Protein AF-A0A2D8M0F5-F1 (afdb_monomer)

pLDDT: mean 93.38, std 8.15, range [46.62, 98.62]

Structure (mmCIF, N/CA/C/O backbone):
data_AF-A0A2D8M0F5-F1
#
_entry.id   AF-A0A2D8M0F5-F1
#
loop_
_atom_site.group_PDB
_atom_site.id
_atom_site.type_symbol
_atom_site.label_atom_id
_atom_site.label_alt_id
_atom_site.label_comp_id
_atom_site.label_asym_id
_atom_site.label_entity_id
_atom_site.label_seq_id
_atom_site.pdbx_PDB_ins_code
_atom_site.Cartn_x
_atom_site.Cartn_y
_atom_site.Cartn_z
_atom_site.occupancy
_atom_site.B_iso_or_equiv
_atom_site.auth_seq_id
_atom_site.auth_comp_id
_atom_site.auth_asym_id
_atom_site.auth_atom_id
_atom_site.pdbx_PDB_model_num
ATOM 1 N N . MET A 1 1 ? 27.181 4.111 10.409 1.00 46.62 1 MET A N 1
ATOM 2 C CA . MET A 1 1 ? 26.563 3.149 9.470 1.00 46.62 1 MET A CA 1
ATOM 3 C C . MET A 1 1 ? 25.181 2.825 10.000 1.00 46.62 1 MET A C 1
ATOM 5 O O . MET A 1 1 ? 25.093 2.396 11.143 1.00 46.62 1 MET A O 1
ATOM 9 N N . SER A 1 2 ? 24.115 3.107 9.246 1.00 66.00 2 SER A N 1
ATOM 10 C CA . SER A 1 2 ? 22.789 2.617 9.645 1.00 66.00 2 SER A CA 1
ATOM 11 C C . SER A 1 2 ? 22.817 1.086 9.593 1.00 66.00 2 SER A C 1
ATOM 13 O O . SER A 1 2 ? 23.402 0.516 8.671 1.00 66.00 2 SER A O 1
ATOM 15 N N . GLN A 1 3 ? 22.287 0.418 10.619 1.00 74.94 3 GLN A N 1
ATOM 16 C CA . GLN A 1 3 ? 22.079 -1.025 10.545 1.00 74.94 3 GLN A CA 1
ATOM 17 C C . GLN A 1 3 ? 21.176 -1.316 9.344 1.00 74.94 3 GLN A C 1
ATOM 19 O O . GLN A 1 3 ? 20.186 -0.614 9.132 1.00 74.94 3 GLN A O 1
ATOM 24 N N . LEU A 1 4 ? 21.516 -2.341 8.561 1.00 78.56 4 LEU A N 1
ATOM 25 C CA . LEU A 1 4 ? 20.646 -2.808 7.487 1.00 78.56 4 LEU A CA 1
ATOM 26 C C . LEU A 1 4 ? 19.319 -3.256 8.106 1.00 78.56 4 LEU A C 1
ATOM 28 O O . LEU A 1 4 ? 19.276 -4.208 8.883 1.00 78.56 4 LEU A O 1
ATOM 32 N N . THR A 1 5 ? 18.241 -2.554 7.770 1.00 80.94 5 THR A N 1
ATOM 33 C CA . THR A 1 5 ? 16.877 -2.966 8.105 1.00 80.94 5 THR A CA 1
ATOM 34 C C . THR A 1 5 ? 16.257 -3.630 6.880 1.00 80.94 5 THR A C 1
ATOM 36 O O . THR A 1 5 ? 16.552 -3.259 5.744 1.00 80.94 5 THR A O 1
ATOM 39 N N . PHE A 1 6 ? 15.439 -4.657 7.093 1.00 87.25 6 PHE A N 1
ATOM 40 C CA . PHE A 1 6 ? 14.827 -5.439 6.019 1.00 87.25 6 PHE A CA 1
ATOM 41 C C . PHE A 1 6 ? 13.326 -5.162 5.923 1.00 87.25 6 PHE A C 1
ATOM 43 O O . PHE A 1 6 ? 12.675 -4.824 6.916 1.00 87.25 6 PHE A O 1
ATOM 50 N N . ALA A 1 7 ? 12.769 -5.336 4.725 1.00 86.31 7 ALA A N 1
ATOM 51 C CA . ALA A 1 7 ? 11.330 -5.309 4.491 1.00 86.31 7 ALA A CA 1
ATOM 52 C C . ALA A 1 7 ? 10.799 -6.749 4.407 1.00 86.31 7 ALA A C 1
ATOM 54 O O . ALA A 1 7 ? 11.159 -7.467 3.471 1.00 86.31 7 ALA A O 1
ATOM 55 N N . PRO A 1 8 ? 9.979 -7.207 5.370 1.00 88.69 8 PRO A N 1
ATOM 56 C CA . PRO A 1 8 ? 9.415 -8.545 5.312 1.00 88.69 8 PRO A CA 1
ATOM 57 C C . PRO A 1 8 ? 8.338 -8.616 4.224 1.00 88.69 8 PRO A C 1
ATOM 59 O O . PRO A 1 8 ? 7.359 -7.873 4.257 1.00 88.69 8 PRO A O 1
ATOM 62 N N . ILE A 1 9 ? 8.496 -9.549 3.284 1.00 94.00 9 ILE A N 1
ATOM 63 C CA . ILE A 1 9 ? 7.418 -9.979 2.388 1.00 94.00 9 ILE A CA 1
ATOM 64 C C . ILE A 1 9 ? 7.039 -11.403 2.798 1.00 94.00 9 ILE A C 1
ATOM 66 O O . ILE A 1 9 ? 7.874 -12.298 2.650 1.00 94.00 9 ILE A O 1
ATOM 70 N N . PRO A 1 10 ? 5.817 -11.646 3.311 1.00 91.19 10 PRO A N 1
ATOM 71 C CA . PRO A 1 10 ? 5.363 -12.996 3.614 1.00 91.19 10 PRO A CA 1
ATOM 72 C C . PRO A 1 10 ? 5.483 -13.896 2.384 1.00 91.19 10 PRO A C 1
ATOM 74 O O . PRO A 1 10 ? 5.127 -13.505 1.272 1.00 91.19 10 PRO A O 1
ATOM 77 N N . ASN A 1 11 ? 5.973 -15.119 2.575 1.00 94.62 11 ASN A N 1
ATOM 78 C CA . ASN A 1 11 ? 6.216 -16.047 1.471 1.00 94.62 11 ASN A CA 1
ATOM 79 C C . ASN A 1 11 ? 4.948 -16.365 0.661 1.00 94.62 11 ASN A C 1
ATOM 81 O O . ASN A 1 11 ? 5.027 -16.618 -0.540 1.00 94.62 11 ASN A O 1
ATOM 85 N N . GLU A 1 12 ? 3.782 -16.344 1.304 1.00 92.12 12 GLU A N 1
ATOM 86 C CA . GLU A 1 12 ? 2.492 -16.472 0.627 1.00 92.12 12 GLU A CA 1
ATOM 87 C C . GLU A 1 12 ? 2.243 -15.324 -0.359 1.00 92.12 12 GLU A C 1
ATOM 89 O O . GLU A 1 12 ? 1.883 -15.589 -1.497 1.00 92.12 12 GLU A O 1
ATOM 94 N N . ILE A 1 13 ? 2.550 -14.077 0.011 1.00 95.12 13 ILE A N 1
ATOM 95 C CA . ILE A 1 13 ? 2.446 -12.898 -0.859 1.00 95.12 13 ILE A CA 1
ATOM 96 C C . ILE A 1 13 ? 3.516 -12.946 -1.951 1.00 95.12 13 ILE A C 1
ATOM 98 O O . ILE A 1 13 ? 3.238 -12.675 -3.120 1.00 95.12 13 ILE A O 1
ATOM 102 N N . LEU A 1 14 ? 4.747 -13.324 -1.593 1.00 96.06 14 LEU A N 1
ATOM 103 C CA . LEU A 1 14 ? 5.870 -13.362 -2.527 1.00 96.06 14 LEU A CA 1
ATOM 104 C C . LEU A 1 14 ? 5.607 -14.327 -3.692 1.00 96.06 14 LEU A C 1
ATOM 106 O O . LEU A 1 14 ? 5.876 -13.983 -4.847 1.00 96.06 14 LEU A O 1
ATOM 110 N N . ARG A 1 15 ? 5.039 -15.504 -3.403 1.00 96.62 15 ARG A N 1
ATOM 111 C CA . ARG A 1 15 ? 4.784 -16.564 -4.392 1.00 96.62 15 ARG A CA 1
ATOM 112 C C . ARG A 1 15 ? 3.520 -16.372 -5.233 1.00 96.62 15 ARG A C 1
ATOM 114 O O . ARG A 1 15 ? 3.372 -17.069 -6.230 1.00 96.62 15 ARG A O 1
ATOM 121 N N . ARG A 1 16 ? 2.620 -15.454 -4.871 1.00 96.94 16 ARG A N 1
ATOM 122 C CA . ARG A 1 16 ? 1.387 -15.183 -5.634 1.00 96.94 16 ARG A CA 1
ATOM 123 C C . ARG A 1 16 ? 1.721 -14.635 -7.022 1.00 96.94 16 ARG A C 1
ATOM 125 O O . ARG A 1 16 ? 2.342 -13.580 -7.138 1.00 96.94 16 ARG A O 1
ATOM 132 N N . THR A 1 17 ? 1.370 -15.367 -8.073 1.00 97.62 17 THR A N 1
ATOM 133 C CA . THR A 1 17 ? 1.625 -14.987 -9.478 1.00 97.62 17 THR A CA 1
ATOM 134 C C . THR A 1 17 ? 0.539 -14.083 -10.057 1.00 97.62 17 THR A C 1
ATOM 136 O O . THR A 1 17 ? 0.752 -13.445 -11.081 1.00 97.62 17 THR A O 1
ATOM 139 N N . ASP A 1 18 ? -0.598 -14.005 -9.378 1.00 97.62 18 ASP A N 1
ATOM 140 C CA . ASP A 1 18 ? -1.737 -13.129 -9.644 1.00 97.62 18 ASP A CA 1
ATOM 141 C C . ASP A 1 18 ? -1.594 -11.736 -9.007 1.00 97.62 18 ASP A C 1
ATOM 143 O O . ASP A 1 18 ? -2.431 -10.879 -9.257 1.00 97.62 18 ASP A O 1
ATOM 147 N N . LEU A 1 19 ? -0.537 -11.497 -8.218 1.00 98.12 19 LEU A N 1
ATOM 148 C CA . LEU A 1 19 ? -0.204 -10.181 -7.670 1.00 98.12 19 LEU A CA 1
ATOM 149 C C . LEU A 1 19 ? 0.928 -9.511 -8.446 1.00 98.12 19 LEU A C 1
ATOM 151 O O . LEU A 1 19 ? 1.993 -10.097 -8.682 1.00 98.12 19 LEU A O 1
ATOM 155 N N . SER A 1 20 ? 0.750 -8.226 -8.721 1.00 98.12 20 SER A N 1
ATOM 156 C CA . SER A 1 20 ? 1.774 -7.352 -9.263 1.00 98.12 20 SER A CA 1
ATOM 157 C C . SER A 1 20 ? 2.950 -7.205 -8.296 1.00 98.12 20 SER A C 1
ATOM 159 O O . SER A 1 20 ? 2.808 -7.210 -7.070 1.00 98.12 20 SER A O 1
ATOM 161 N N . HIS A 1 21 ? 4.153 -7.017 -8.843 1.00 97.25 21 HIS A N 1
ATOM 162 C CA . HIS A 1 21 ? 5.340 -6.749 -8.025 1.00 97.25 21 HIS A CA 1
ATOM 163 C C . HIS A 1 21 ? 5.163 -5.489 -7.154 1.00 97.25 21 HIS A C 1
ATOM 165 O O . HIS A 1 21 ? 5.649 -5.444 -6.026 1.00 97.25 21 HIS A O 1
ATOM 171 N N . GLY A 1 22 ? 4.425 -4.485 -7.643 1.00 97.88 22 GLY A N 1
ATOM 172 C CA . GLY A 1 22 ? 4.128 -3.258 -6.906 1.00 97.88 22 GLY A CA 1
ATOM 173 C C . GLY A 1 22 ? 3.233 -3.494 -5.689 1.00 97.88 22 GLY A C 1
ATOM 174 O O . GLY A 1 22 ? 3.526 -2.966 -4.618 1.00 97.88 22 GLY A O 1
ATOM 175 N N . ALA A 1 23 ? 2.210 -4.346 -5.810 1.00 98.06 23 ALA A N 1
ATOM 176 C CA . ALA A 1 23 ? 1.378 -4.762 -4.681 1.00 98.06 23 ALA A CA 1
ATOM 177 C C . ALA A 1 23 ? 2.192 -5.481 -3.600 1.00 98.06 23 ALA A C 1
ATOM 179 O O . ALA A 1 23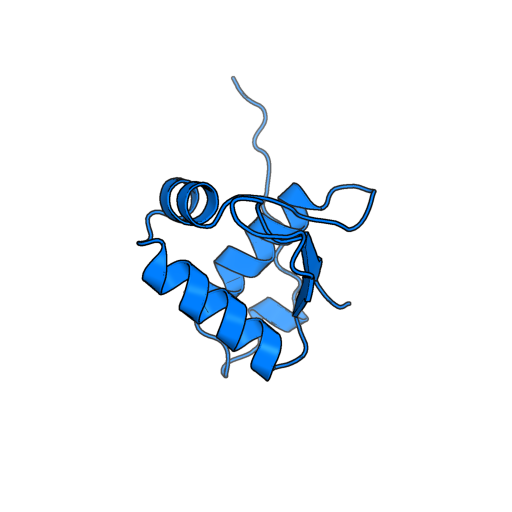 ? 2.047 -5.181 -2.414 1.00 98.06 23 ALA A O 1
ATOM 180 N N . LYS A 1 24 ? 3.124 -6.355 -3.994 1.00 97.88 24 LYS A N 1
ATOM 181 C CA . LYS A 1 24 ? 4.014 -7.055 -3.050 1.00 97.88 24 LYS A CA 1
ATOM 182 C C . LYS A 1 24 ? 4.918 -6.089 -2.280 1.00 97.88 24 LYS A C 1
ATOM 184 O O . LYS A 1 24 ? 5.020 -6.194 -1.060 1.00 97.88 24 LYS A O 1
ATOM 189 N N . LEU A 1 25 ? 5.533 -5.126 -2.972 1.00 97.31 25 LEU A N 1
ATOM 190 C CA . LEU A 1 25 ? 6.367 -4.095 -2.340 1.00 97.31 25 LEU A CA 1
ATOM 191 C C . LEU A 1 25 ? 5.550 -3.181 -1.419 1.00 97.31 25 LEU A C 1
ATOM 193 O O . LEU A 1 25 ? 5.986 -2.867 -0.312 1.00 97.31 25 LEU A O 1
ATOM 197 N N . CYS A 1 26 ? 4.346 -2.794 -1.847 1.00 97.44 26 CYS A N 1
ATOM 198 C CA . CYS A 1 26 ? 3.438 -1.991 -1.036 1.00 97.44 26 CYS A CA 1
ATOM 199 C C . CYS A 1 26 ? 3.039 -2.731 0.249 1.00 97.44 26 CYS A C 1
ATOM 201 O O . CYS A 1 26 ? 3.142 -2.164 1.334 1.00 97.44 26 CYS A O 1
ATOM 203 N N . CYS A 1 27 ? 2.699 -4.020 0.145 1.00 96.62 27 CYS A N 1
ATOM 204 C CA . CYS A 1 27 ? 2.430 -4.885 1.293 1.00 96.62 27 CYS A CA 1
ATOM 205 C C . CYS A 1 27 ? 3.619 -4.927 2.268 1.00 96.62 27 CYS A C 1
ATOM 207 O O . CYS A 1 27 ? 3.441 -4.663 3.457 1.00 96.62 27 CYS A O 1
ATOM 209 N N . ALA A 1 28 ? 4.841 -5.146 1.766 1.00 95.81 28 ALA A N 1
ATOM 210 C CA . ALA A 1 28 ? 6.060 -5.140 2.580 1.00 95.81 28 ALA A CA 1
ATOM 211 C C . ALA A 1 28 ? 6.194 -3.853 3.402 1.00 95.81 28 ALA A C 1
ATOM 213 O O . ALA A 1 28 ? 6.473 -3.877 4.604 1.00 95.81 28 ALA A O 1
ATOM 214 N N . ARG A 1 29 ? 5.959 -2.712 2.746 1.00 96.50 29 ARG A N 1
ATOM 215 C CA . ARG A 1 29 ? 6.099 -1.406 3.378 1.00 96.50 29 ARG A CA 1
ATOM 216 C C . ARG A 1 29 ? 5.011 -1.155 4.417 1.00 96.50 29 ARG A C 1
ATOM 218 O O . ARG A 1 29 ? 5.314 -0.649 5.494 1.00 96.50 29 ARG A O 1
ATOM 225 N N . LEU A 1 30 ? 3.775 -1.567 4.145 1.00 96.38 30 LEU A N 1
ATOM 226 C CA . LEU A 1 30 ? 2.690 -1.509 5.126 1.00 96.38 30 LEU A CA 1
ATOM 227 C C . LEU A 1 30 ? 2.992 -2.364 6.360 1.00 96.38 30 LEU A C 1
ATOM 229 O O . LEU A 1 30 ? 2.780 -1.890 7.471 1.00 96.38 30 LEU A O 1
ATOM 233 N N . ILE A 1 31 ? 3.556 -3.566 6.200 1.00 94.62 31 ILE A N 1
ATOM 234 C CA . ILE A 1 31 ? 3.962 -4.409 7.338 1.00 94.62 31 ILE A CA 1
ATOM 235 C C . ILE A 1 31 ? 5.007 -3.693 8.206 1.00 94.62 31 ILE A C 1
ATOM 237 O O . ILE A 1 31 ? 4.914 -3.721 9.432 1.00 94.62 31 ILE A O 1
ATOM 241 N N . GLN A 1 32 ? 5.972 -3.002 7.593 1.00 93.94 32 GLN A N 1
ATOM 242 C CA . GLN A 1 32 ? 6.961 -2.219 8.342 1.00 93.94 32 GLN A CA 1
ATOM 243 C C . GLN A 1 32 ? 6.332 -1.035 9.091 1.00 93.94 32 GLN A C 1
ATOM 245 O O . GLN A 1 32 ? 6.718 -0.774 10.228 1.00 93.94 32 GLN A O 1
ATOM 250 N N . TYR A 1 33 ? 5.361 -0.340 8.486 1.00 95.12 33 TYR A N 1
ATOM 251 C CA . TYR A 1 33 ? 4.617 0.738 9.149 1.00 95.12 33 TYR A CA 1
ATOM 252 C C . TYR A 1 33 ? 3.738 0.237 10.298 1.00 95.12 33 TYR A C 1
ATOM 254 O O . TYR A 1 33 ? 3.608 0.929 11.302 1.00 95.12 33 TYR A O 1
ATOM 262 N N . ALA A 1 34 ? 3.133 -0.942 10.147 1.00 93.56 34 ALA A N 1
ATOM 263 C CA . ALA A 1 34 ? 2.205 -1.503 11.121 1.00 93.56 34 ALA A CA 1
ATOM 264 C C . ALA A 1 34 ? 2.871 -1.862 12.456 1.00 93.56 34 ALA A C 1
ATOM 266 O O . ALA A 1 34 ? 2.220 -1.820 13.502 1.00 93.56 34 ALA A O 1
ATOM 267 N N . GLY A 1 35 ? 4.161 -2.215 12.429 1.00 86.19 35 GLY A N 1
ATOM 268 C CA . GLY A 1 35 ? 4.933 -2.524 13.628 1.00 86.19 35 GLY A CA 1
ATOM 269 C C . GLY A 1 35 ? 4.259 -3.582 14.509 1.00 86.19 35 GLY A C 1
ATOM 270 O O . GLY A 1 35 ? 3.769 -4.600 14.021 1.00 86.19 35 GLY A O 1
ATOM 271 N N . LYS A 1 36 ? 4.245 -3.346 15.826 1.00 83.38 36 LYS A N 1
ATOM 272 C CA . LYS A 1 36 ? 3.640 -4.263 16.809 1.00 83.38 36 LYS A CA 1
ATOM 273 C C . LYS A 1 36 ? 2.117 -4.141 16.898 1.00 83.38 36 LYS A C 1
ATOM 275 O O . LYS A 1 36 ? 1.465 -5.110 17.275 1.00 83.38 36 LYS A O 1
ATOM 280 N N . ASP A 1 37 ? 1.569 -2.989 16.523 1.00 84.81 37 ASP A N 1
ATOM 281 C CA . ASP A 1 37 ? 0.152 -2.664 16.714 1.00 84.81 37 ASP A CA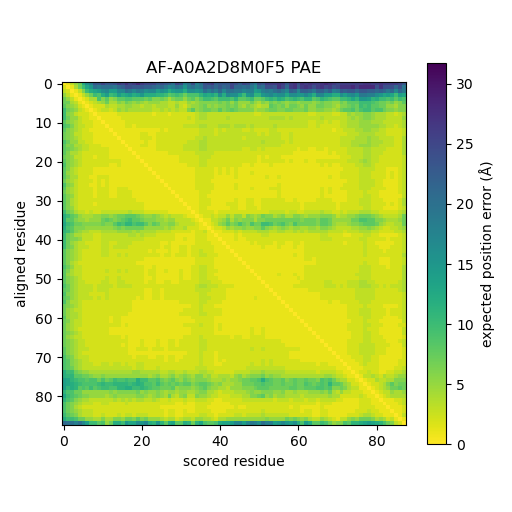 1
ATOM 282 C C . ASP A 1 37 ? -0.724 -3.140 15.545 1.00 84.81 37 ASP A C 1
ATOM 284 O O . ASP A 1 37 ? -1.951 -3.126 15.629 1.00 84.81 37 ASP A O 1
ATOM 288 N N . GLY A 1 38 ? -0.107 -3.586 14.444 1.00 88.00 38 GLY A N 1
ATOM 289 C CA . GLY A 1 38 ? -0.817 -4.160 13.300 1.00 88.00 38 GLY A CA 1
ATOM 290 C C . GLY A 1 38 ? -1.593 -3.135 12.467 1.00 88.00 38 GLY A C 1
ATOM 291 O O . GLY A 1 38 ? -2.425 -3.525 11.649 1.00 88.00 38 GLY A O 1
ATOM 292 N N . GLN A 1 39 ? -1.333 -1.838 12.663 1.00 93.81 39 GLN A N 1
ATOM 293 C CA . GLN A 1 39 ? -2.017 -0.741 11.977 1.00 93.81 39 GLN A CA 1
ATOM 294 C C . GLN A 1 39 ? -1.017 0.156 11.257 1.00 93.81 39 GLN A C 1
ATOM 296 O O . GLN A 1 39 ? -0.212 0.834 11.892 1.00 93.81 39 GLN A O 1
ATOM 301 N N . ALA A 1 40 ? -1.086 0.209 9.930 1.00 96.19 40 ALA A N 1
ATOM 302 C CA . ALA A 1 40 ? -0.286 1.133 9.137 1.00 96.19 40 ALA A CA 1
ATOM 303 C C . ALA A 1 40 ? -1.131 2.342 8.731 1.00 96.19 40 ALA A C 1
ATOM 305 O O . ALA A 1 40 ? -2.241 2.183 8.245 1.00 96.19 40 ALA A O 1
ATOM 306 N N . PHE A 1 41 ? -0.613 3.559 8.873 1.00 96.75 41 PHE A N 1
ATOM 307 C CA . PHE A 1 41 ? -1.331 4.780 8.473 1.00 96.75 41 PHE A CA 1
ATOM 308 C C . PHE A 1 41 ? -0.505 5.775 7.627 1.00 96.75 41 PHE A C 1
ATOM 310 O O . PHE A 1 41 ? -0.698 6.993 7.767 1.00 96.75 41 PHE A O 1
ATOM 317 N N . PRO A 1 42 ? 0.408 5.322 6.735 1.00 96.94 42 PRO A N 1
ATOM 318 C CA . PRO A 1 42 ? 1.130 6.235 5.857 1.00 96.94 42 PRO A CA 1
ATOM 319 C C . PRO A 1 42 ? 0.185 6.938 4.872 1.00 96.94 42 PRO A C 1
ATOM 321 O O . PRO A 1 42 ? -0.852 6.413 4.462 1.00 96.94 42 PRO A O 1
ATOM 324 N N . LYS A 1 43 ? 0.559 8.145 4.437 1.00 96.88 43 LYS A N 1
ATOM 325 C CA . LYS A 1 43 ? -0.124 8.814 3.320 1.00 96.88 43 LYS A CA 1
ATOM 326 C C . LYS A 1 43 ? 0.237 8.115 2.004 1.00 96.88 43 LYS A C 1
ATOM 328 O O . LYS A 1 43 ? 1.345 7.606 1.856 1.00 96.88 43 LYS A O 1
ATOM 333 N N . LEU A 1 44 ? -0.651 8.187 1.007 1.00 96.56 44 LEU A N 1
ATOM 334 C CA . LEU A 1 44 ? -0.359 7.687 -0.348 1.00 96.56 44 LEU A CA 1
ATOM 335 C C . LEU A 1 44 ? 0.895 8.334 -0.949 1.00 96.56 44 LEU A C 1
ATOM 337 O O . LEU A 1 44 ? 1.669 7.663 -1.619 1.00 96.56 44 LEU A O 1
ATOM 341 N N . ALA A 1 45 ? 1.100 9.630 -0.689 1.00 96.94 45 ALA A N 1
ATOM 342 C CA . ALA A 1 45 ? 2.291 10.350 -1.130 1.00 96.94 45 ALA A CA 1
ATOM 343 C C . ALA A 1 45 ? 3.572 9.779 -0.503 1.00 96.94 45 ALA A C 1
ATOM 345 O O . ALA A 1 45 ? 4.534 9.558 -1.223 1.00 96.94 45 ALA A O 1
ATOM 346 N N . THR A 1 46 ? 3.548 9.459 0.796 1.00 97.81 46 THR A N 1
ATOM 347 C CA . THR A 1 46 ? 4.683 8.853 1.509 1.00 97.81 46 THR A CA 1
ATOM 348 C C . THR A 1 46 ? 5.032 7.480 0.941 1.00 97.81 46 THR A C 1
ATOM 350 O O . THR A 1 46 ? 6.188 7.217 0.638 1.00 97.81 46 THR A O 1
ATOM 353 N N . LEU A 1 47 ? 4.032 6.619 0.724 1.00 97.81 47 LEU A N 1
ATOM 354 C CA . LEU A 1 47 ? 4.251 5.327 0.067 1.00 97.81 47 LEU A CA 1
ATOM 355 C C . LEU A 1 47 ? 4.786 5.497 -1.360 1.00 97.81 47 LEU A C 1
ATOM 357 O O . LEU A 1 47 ? 5.621 4.714 -1.796 1.00 97.81 47 LEU A O 1
ATOM 361 N N . GLY A 1 48 ? 4.301 6.499 -2.093 1.00 98.19 48 GLY A N 1
ATOM 362 C CA . GLY A 1 48 ? 4.765 6.782 -3.447 1.00 98.19 48 GLY A CA 1
ATOM 363 C C . GLY A 1 48 ? 6.234 7.188 -3.472 1.00 98.19 48 GLY 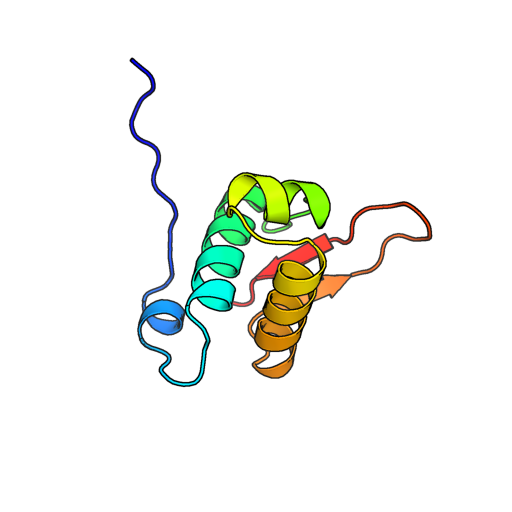A C 1
ATOM 364 O O . GLY A 1 48 ? 7.016 6.616 -4.223 1.00 98.19 48 GLY A O 1
ATOM 365 N N . GLU A 1 49 ? 6.616 8.118 -2.604 1.00 98.31 49 GLU A N 1
ATOM 366 C CA . GLU A 1 49 ? 7.996 8.575 -2.448 1.00 98.31 49 GLU A CA 1
ATOM 367 C C . GLU A 1 49 ? 8.940 7.424 -2.076 1.00 98.31 49 GLU A C 1
ATOM 369 O O . GLU A 1 49 ? 9.912 7.176 -2.786 1.00 98.31 49 GLU A O 1
ATOM 374 N N . GLU A 1 50 ? 8.617 6.662 -1.027 1.00 97.25 50 GLU A N 1
ATOM 375 C CA . GLU A 1 50 ? 9.476 5.574 -0.538 1.00 97.25 50 GLU A CA 1
ATOM 376 C C . GLU A 1 50 ? 9.600 4.405 -1.526 1.00 97.25 50 GLU A C 1
ATOM 378 O O . GLU A 1 50 ? 10.634 3.740 -1.568 1.00 97.25 50 GLU A O 1
ATOM 383 N N . LEU A 1 51 ? 8.557 4.133 -2.317 1.00 96.81 51 LEU A N 1
ATOM 384 C CA . LEU A 1 51 ? 8.553 3.044 -3.300 1.00 96.81 51 LEU A CA 1
ATOM 385 C C . LEU A 1 51 ? 9.008 3.491 -4.698 1.00 96.81 51 LEU A C 1
ATOM 387 O O . LEU A 1 51 ? 9.091 2.651 -5.595 1.00 96.81 51 LEU A O 1
ATOM 391 N N . GLY A 1 52 ? 9.265 4.786 -4.913 1.00 98.00 52 GLY A N 1
ATOM 392 C CA . GLY A 1 52 ? 9.583 5.339 -6.235 1.00 98.00 52 GLY A CA 1
ATOM 393 C C . GLY A 1 52 ? 8.417 5.251 -7.229 1.00 98.00 52 GLY A C 1
ATOM 394 O O . GLY A 1 52 ? 8.622 5.019 -8.419 1.00 98.00 52 GLY A O 1
ATOM 395 N N . MET A 1 53 ? 7.181 5.396 -6.746 1.00 97.75 53 MET A N 1
ATOM 396 C CA . MET A 1 53 ? 5.939 5.219 -7.502 1.00 97.75 53 MET A CA 1
ATOM 397 C C . MET A 1 53 ? 5.042 6.455 -7.396 1.00 97.75 53 MET A C 1
ATOM 399 O O . MET A 1 53 ? 5.030 7.167 -6.397 1.00 97.75 53 MET A O 1
ATOM 403 N N . SER A 1 54 ? 4.200 6.700 -8.403 1.00 98.19 54 SER A N 1
ATOM 404 C CA . SER A 1 54 ? 3.184 7.754 -8.272 1.00 98.19 54 SER A CA 1
ATOM 405 C C . SER A 1 54 ? 2.130 7.387 -7.209 1.00 98.19 54 SER A C 1
ATOM 407 O O . SER A 1 54 ? 1.787 6.207 -7.0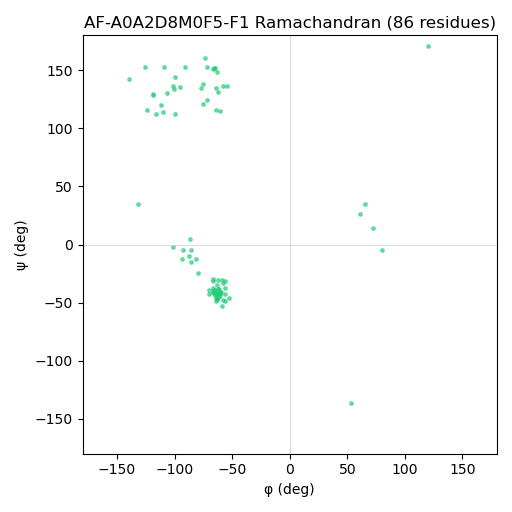77 1.00 98.19 54 SER A O 1
ATOM 409 N N . PRO A 1 55 ? 1.506 8.365 -6.522 1.00 97.50 55 PRO A N 1
ATOM 410 C CA . PRO A 1 55 ? 0.409 8.090 -5.587 1.00 97.50 55 PRO A CA 1
ATOM 411 C C . PRO A 1 55 ? -0.756 7.321 -6.229 1.00 97.50 55 PRO A C 1
ATOM 413 O O . PRO A 1 55 ? -1.404 6.506 -5.579 1.00 97.50 55 PRO A O 1
ATOM 416 N N . ARG A 1 56 ? -0.995 7.533 -7.533 1.00 98.12 56 ARG A N 1
ATOM 417 C CA . ARG A 1 56 ? -1.995 6.784 -8.310 1.00 98.12 56 ARG A CA 1
ATOM 418 C C . ARG A 1 56 ? -1.624 5.308 -8.461 1.00 98.12 56 ARG A C 1
ATOM 420 O O . ARG A 1 56 ? -2.497 4.453 -8.352 1.00 98.12 56 ARG A O 1
ATOM 427 N N . ALA A 1 57 ? -0.347 5.000 -8.696 1.00 98.38 57 ALA A N 1
ATOM 428 C CA . ALA A 1 57 ? 0.126 3.620 -8.759 1.00 98.38 57 ALA A CA 1
ATOM 429 C C . ALA A 1 57 ? -0.004 2.930 -7.394 1.00 98.38 57 ALA A C 1
ATOM 431 O O . ALA A 1 57 ? -0.511 1.814 -7.337 1.00 98.38 57 ALA A O 1
ATOM 432 N N . VAL A 1 58 ? 0.355 3.619 -6.306 1.00 98.50 58 VAL A N 1
ATOM 433 C CA . VAL A 1 58 ? 0.150 3.116 -4.937 1.00 98.50 58 VAL A CA 1
ATOM 434 C C . VAL A 1 58 ? -1.323 2.827 -4.670 1.00 98.50 58 VAL A C 1
ATOM 436 O O . VAL A 1 58 ? -1.647 1.738 -4.213 1.00 98.50 58 VAL A O 1
ATOM 439 N N . GLN A 1 59 ? -2.226 3.753 -5.005 1.00 98.12 59 GLN A N 1
ATOM 440 C CA . GLN A 1 59 ? -3.664 3.535 -4.838 1.00 98.12 59 GLN A CA 1
ATOM 441 C C . GLN A 1 59 ? -4.142 2.277 -5.577 1.00 98.12 59 GLN A C 1
ATOM 443 O O . GLN A 1 59 ? -4.895 1.491 -5.011 1.00 98.12 59 GLN A O 1
ATOM 448 N N . ARG A 1 60 ? -3.670 2.052 -6.810 1.00 98.62 60 ARG A N 1
ATOM 449 C CA . ARG A 1 60 ? -3.976 0.830 -7.569 1.00 98.62 60 ARG A CA 1
ATOM 450 C C . ARG A 1 60 ? -3.475 -0.426 -6.853 1.00 98.62 60 ARG A C 1
ATOM 452 O O . ARG A 1 60 ? -4.213 -1.399 -6.788 1.00 98.62 60 ARG A O 1
ATOM 459 N N . PHE A 1 61 ? -2.257 -0.404 -6.313 1.00 98.50 61 PHE A N 1
ATOM 460 C CA . PHE A 1 61 ? -1.691 -1.535 -5.572 1.00 98.50 61 PHE A CA 1
ATOM 461 C C . PHE A 1 61 ? -2.465 -1.838 -4.283 1.00 98.50 61 PHE A C 1
ATOM 463 O O . PHE A 1 61 ? -2.685 -3.001 -3.968 1.00 98.50 61 PHE A O 1
ATOM 470 N N . LEU A 1 62 ? -2.921 -0.811 -3.561 1.00 98.19 62 LEU A N 1
ATOM 471 C CA . LEU A 1 62 ? -3.777 -0.986 -2.383 1.00 98.19 62 LEU A CA 1
ATOM 472 C C . LEU A 1 62 ? -5.113 -1.632 -2.768 1.00 98.19 62 LEU A C 1
ATOM 474 O O . LEU A 1 62 ? -5.505 -2.621 -2.160 1.00 98.19 62 LEU A O 1
ATOM 478 N N . THR A 1 63 ? -5.761 -1.135 -3.825 1.00 98.44 63 THR A N 1
ATOM 479 C CA . THR A 1 63 ? -7.017 -1.704 -4.338 1.00 98.44 63 THR A CA 1
ATOM 480 C C . THR A 1 63 ? -6.850 -3.141 -4.845 1.00 98.44 63 THR A C 1
ATOM 482 O O . THR A 1 63 ? -7.745 -3.962 -4.675 1.00 98.44 63 THR A O 1
ATOM 485 N N . GLU A 1 64 ? -5.703 -3.475 -5.438 1.00 98.50 64 GLU A N 1
ATOM 486 C CA . GLU A 1 64 ? -5.358 -4.848 -5.820 1.00 98.50 64 GLU A CA 1
ATOM 487 C C . GLU A 1 64 ? -5.226 -5.762 -4.590 1.00 98.50 64 GLU A C 1
ATOM 489 O O . GLU A 1 64 ? -5.796 -6.848 -4.549 1.00 98.50 64 GLU A O 1
ATOM 494 N N . LEU A 1 65 ? -4.531 -5.320 -3.539 1.00 97.81 65 LEU A N 1
ATOM 495 C CA . LEU A 1 65 ? -4.439 -6.096 -2.299 1.00 97.81 65 LEU A CA 1
ATOM 496 C C . LEU A 1 65 ? -5.817 -6.287 -1.638 1.00 97.81 65 LEU A C 1
ATOM 498 O O . LEU A 1 65 ? -6.107 -7.373 -1.132 1.00 97.81 65 LEU A O 1
ATOM 502 N N . GLU A 1 66 ? -6.678 -5.268 -1.668 1.00 98.00 66 GLU A N 1
ATOM 503 C CA . GLU A 1 66 ? -8.061 -5.345 -1.175 1.00 98.00 66 GLU A CA 1
ATOM 504 C C . GLU A 1 66 ? -8.911 -6.336 -1.976 1.00 98.00 66 GLU A C 1
ATOM 506 O O . GLU A 1 66 ? -9.624 -7.148 -1.383 1.00 98.00 66 GLU A O 1
ATOM 511 N N . SER A 1 67 ? -8.819 -6.326 -3.311 1.00 97.94 67 SER A N 1
ATOM 51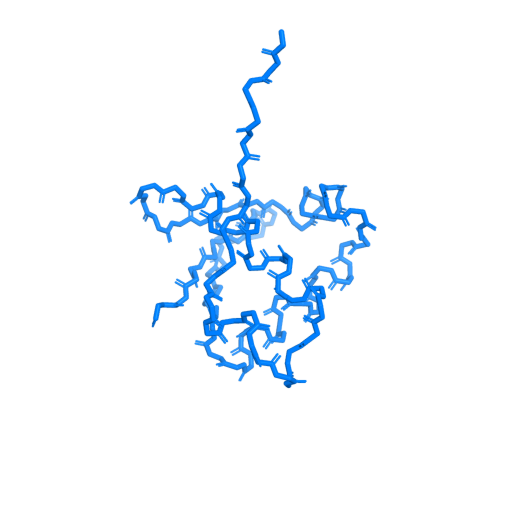2 C CA . SER A 1 67 ? -9.593 -7.241 -4.163 1.00 97.94 67 SER A CA 1
ATOM 513 C C . SER A 1 67 ? -9.231 -8.708 -3.909 1.00 97.94 67 SER A C 1
ATOM 515 O O . SER A 1 67 ? -10.092 -9.587 -3.972 1.00 97.94 67 SER A O 1
ATOM 517 N N . HIS A 1 68 ? -7.978 -8.964 -3.528 1.00 97.25 68 HIS A N 1
ATOM 518 C CA . HIS A 1 68 ? -7.497 -10.275 -3.105 1.00 97.25 68 HIS A CA 1
ATOM 519 C C . HIS A 1 68 ? -7.705 -10.578 -1.612 1.00 97.25 68 HIS A C 1
ATOM 521 O O . HIS A 1 68 ? -7.289 -11.646 -1.160 1.00 97.25 68 HIS A O 1
ATOM 527 N N . LYS A 1 69 ? -8.371 -9.692 -0.857 1.00 96.81 69 LYS A N 1
ATOM 528 C CA . LYS A 1 69 ? -8.637 -9.812 0.592 1.00 96.81 69 LYS A CA 1
ATOM 529 C C . LYS A 1 69 ? -7.371 -9.882 1.453 1.00 96.81 69 LYS A C 1
ATOM 531 O O . LYS A 1 69 ? -7.402 -10.420 2.557 1.00 96.81 69 LYS A O 1
ATOM 536 N N . LEU A 1 70 ? -6.267 -9.321 0.971 1.00 96.25 70 LEU A N 1
ATOM 537 C CA . LEU A 1 70 ? -4.978 -9.273 1.670 1.00 96.25 70 LEU A CA 1
ATOM 538 C C . LEU A 1 70 ? -4.800 -7.977 2.468 1.00 96.25 70 LEU A C 1
ATOM 540 O O . LEU A 1 70 ? -3.886 -7.860 3.282 1.00 96.25 70 LEU A O 1
ATOM 544 N N . LEU A 1 71 ? -5.671 -6.998 2.234 1.00 96.94 71 LEU A N 1
ATOM 545 C CA . LEU A 1 71 ? -5.646 -5.698 2.880 1.00 96.94 71 LEU A CA 1
ATOM 546 C C . LEU A 1 71 ? -7.066 -5.251 3.217 1.00 96.94 71 LEU A C 1
ATOM 548 O O . LEU A 1 71 ? -7.984 -5.444 2.421 1.00 96.94 71 LEU A O 1
ATOM 552 N N . THR A 1 72 ? -7.218 -4.607 4.369 1.00 97.31 72 THR A N 1
ATOM 553 C CA . THR A 1 72 ? -8.425 -3.865 4.738 1.00 97.31 72 THR A CA 1
ATOM 554 C C . THR A 1 72 ? -8.065 -2.400 4.957 1.00 97.31 72 THR A C 1
ATOM 556 O O . THR A 1 72 ? -7.151 -2.101 5.730 1.00 97.31 72 THR A O 1
ATOM 559 N N . THR A 1 73 ? -8.792 -1.484 4.314 1.00 96.88 73 THR A N 1
ATOM 560 C CA . THR A 1 73 ? -8.620 -0.036 4.501 1.00 96.88 73 THR A CA 1
ATOM 561 C C . THR A 1 73 ? -9.772 0.555 5.303 1.00 96.88 73 THR A C 1
ATOM 563 O O . THR A 1 73 ? -10.942 0.377 4.968 1.00 96.88 73 THR A O 1
ATOM 566 N N . GLN A 1 74 ? -9.442 1.333 6.331 1.00 96.12 74 GLN A N 1
ATOM 567 C CA . GLN A 1 74 ? -10.385 2.123 7.112 1.00 96.12 74 GLN A CA 1
ATOM 568 C C . GLN A 1 74 ? -10.151 3.618 6.860 1.00 96.12 74 GLN A C 1
ATOM 570 O O . GLN A 1 74 ? -9.077 4.159 7.138 1.00 96.12 74 GLN A O 1
ATOM 575 N N . GLN A 1 75 ? -11.174 4.309 6.355 1.00 94.12 75 GLN A N 1
ATOM 576 C CA . GLN A 1 75 ? -11.143 5.764 6.197 1.00 94.12 75 GLN A CA 1
ATOM 577 C C . GLN A 1 75 ? -11.357 6.455 7.547 1.00 94.12 75 GLN A C 1
ATOM 579 O O . GLN A 1 75 ? -12.272 6.110 8.292 1.00 94.12 75 GLN A O 1
ATOM 584 N N . ARG A 1 76 ? -10.537 7.469 7.847 1.00 91.12 76 ARG A N 1
ATOM 585 C CA . ARG A 1 76 ? -10.604 8.231 9.111 1.00 91.12 76 ARG A CA 1
ATOM 586 C C . ARG A 1 76 ? -11.301 9.591 8.996 1.00 91.12 76 ARG A C 1
ATOM 588 O O . ARG A 1 76 ? -11.440 10.300 9.986 1.00 91.12 76 ARG A O 1
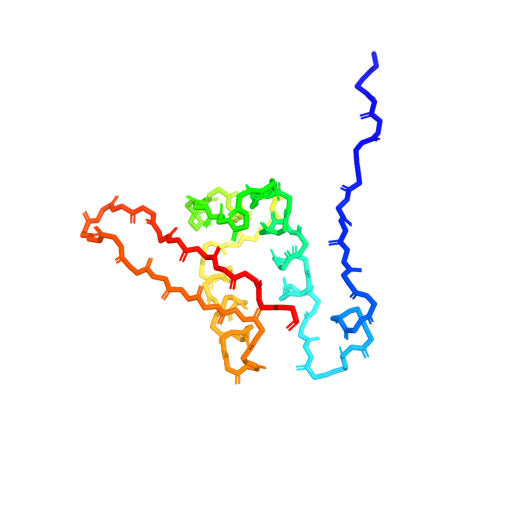ATOM 595 N N . GLY A 1 77 ? -11.729 9.964 7.791 1.00 88.19 77 GLY A N 1
ATOM 596 C CA . GLY A 1 77 ? -12.343 11.259 7.494 1.00 88.19 77 GLY A CA 1
ATOM 597 C C . GLY A 1 77 ? -11.569 12.061 6.448 1.00 88.19 77 GLY A C 1
ATOM 598 O O . GLY A 1 77 ? -10.471 11.695 6.026 1.00 88.19 77 GLY A O 1
ATOM 599 N N . ARG A 1 78 ? -12.165 13.169 5.994 1.00 85.94 78 ARG A N 1
ATOM 600 C CA . ARG A 1 78 ? -11.593 14.004 4.927 1.00 85.94 78 ARG A CA 1
ATOM 601 C C . ARG A 1 78 ? -10.245 14.591 5.357 1.00 85.94 78 ARG A C 1
ATOM 603 O O . ARG A 1 78 ? -10.128 15.160 6.436 1.00 85.94 78 ARG A O 1
ATOM 610 N N . GLY A 1 79 ? -9.239 14.465 4.493 1.00 84.81 79 GLY A N 1
ATOM 611 C CA . GLY A 1 79 ? -7.893 15.010 4.712 1.00 84.81 79 GLY A CA 1
ATOM 612 C C . GLY A 1 79 ? -6.987 14.182 5.632 1.00 84.81 79 GLY A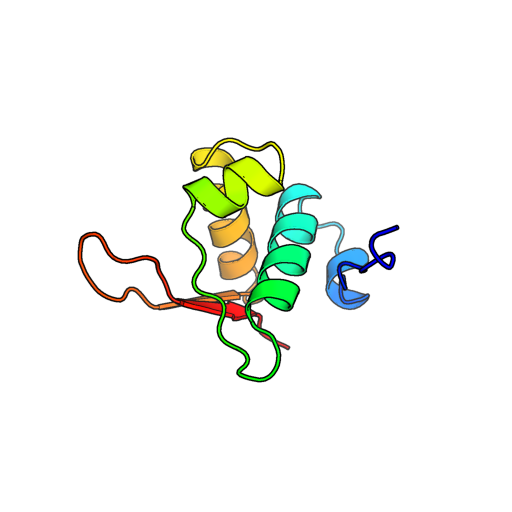 C 1
ATOM 613 O O . GLY A 1 79 ? -5.808 14.511 5.758 1.00 84.81 79 GLY A O 1
ATOM 614 N N . GLN A 1 80 ? -7.490 13.104 6.244 1.00 89.69 80 GLN A N 1
ATOM 615 C CA . GLN A 1 80 ? -6.674 12.187 7.044 1.00 89.69 80 GLN A CA 1
ATOM 616 C C . GLN A 1 80 ? -6.127 11.039 6.186 1.00 89.69 80 GLN A C 1
ATOM 618 O O . GLN A 1 80 ? -6.728 10.667 5.178 1.00 89.69 80 GLN A O 1
ATOM 623 N N . SER A 1 81 ? -4.977 10.472 6.575 1.00 90.56 81 SER A N 1
ATOM 624 C CA . SER A 1 81 ? -4.534 9.200 5.996 1.00 90.56 81 SER A CA 1
ATOM 625 C C . SER A 1 81 ? -5.493 8.083 6.396 1.00 90.56 81 SER A C 1
ATOM 627 O O . SER A 1 81 ? -6.128 8.142 7.448 1.00 90.56 81 SER A O 1
ATOM 629 N N . ASN A 1 82 ? -5.603 7.059 5.555 1.00 95.31 82 ASN A N 1
ATOM 630 C CA . ASN A 1 82 ? -6.337 5.853 5.917 1.00 95.31 82 ASN A CA 1
ATOM 631 C C . ASN A 1 82 ? -5.535 5.017 6.923 1.00 95.31 82 ASN A C 1
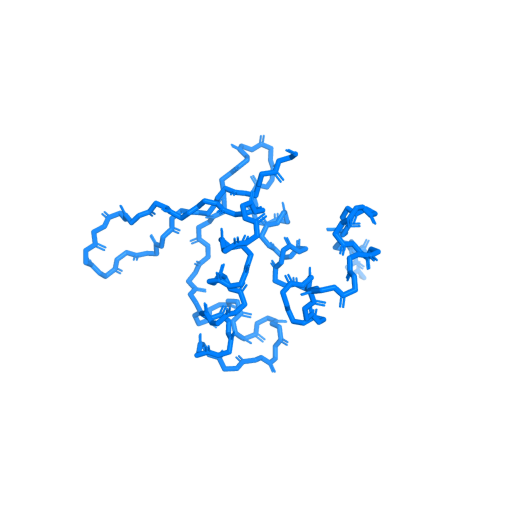ATOM 633 O O . ASN A 1 82 ? -4.314 5.164 7.021 1.00 95.31 82 ASN A O 1
ATOM 637 N N . ILE A 1 83 ? -6.223 4.128 7.636 1.00 96.81 83 ILE A N 1
ATOM 638 C CA . ILE A 1 83 ? -5.598 3.010 8.350 1.00 96.81 83 ILE A CA 1
ATOM 639 C C . ILE A 1 83 ? -5.663 1.792 7.438 1.00 96.81 83 ILE A C 1
ATOM 641 O O . ILE A 1 83 ? -6.693 1.520 6.826 1.00 96.81 83 ILE A O 1
ATOM 645 N N . TYR A 1 84 ? -4.560 1.072 7.358 1.00 97.38 84 TYR A N 1
ATOM 646 C CA . TYR A 1 84 ? -4.382 -0.130 6.574 1.00 97.38 84 TYR A CA 1
ATOM 647 C C . TYR A 1 84 ? -4.059 -1.289 7.513 1.00 97.38 84 TYR A C 1
ATOM 649 O O . TYR A 1 84 ? -3.139 -1.200 8.332 1.00 97.38 84 TYR A O 1
ATOM 657 N N . HIS A 1 85 ? -4.793 -2.383 7.351 1.00 96.31 85 HIS A N 1
ATOM 658 C CA . HIS A 1 85 ? -4.575 -3.637 8.059 1.00 96.31 85 HIS A CA 1
ATOM 659 C C . HIS A 1 85 ? -4.210 -4.707 7.040 1.00 96.31 85 HIS A C 1
ATOM 661 O O . HIS A 1 85 ? -5.034 -5.069 6.199 1.00 96.31 85 HIS A O 1
ATOM 667 N N . VAL A 1 86 ? -2.966 -5.183 7.091 1.00 93.62 86 VAL A N 1
ATOM 668 C CA . VAL A 1 86 ? -2.537 -6.327 6.281 1.00 93.62 86 VAL A CA 1
ATOM 669 C C . VAL A 1 86 ? -3.116 -7.582 6.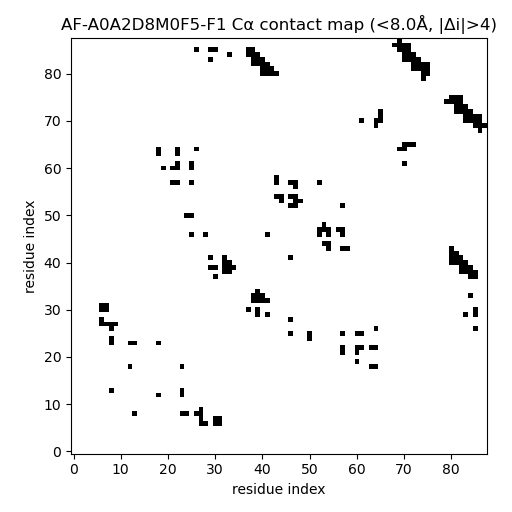920 1.00 93.62 86 VAL A C 1
ATOM 671 O O . VAL A 1 86 ? -2.869 -7.854 8.098 1.00 93.62 86 VAL A O 1
ATOM 674 N N . ASN A 1 87 ? -3.914 -8.314 6.151 1.00 89.62 87 ASN A N 1
ATOM 675 C CA . ASN A 1 87 ? -4.539 -9.542 6.614 1.00 89.62 87 ASN A CA 1
ATOM 676 C C . ASN A 1 87 ? -3.477 -10.655 6.635 1.00 89.62 87 ASN A C 1
ATOM 678 O O . ASN A 1 87 ? -2.632 -10.721 5.740 1.00 89.62 87 ASN A O 1
ATOM 682 N N . LYS A 1 88 ? -3.499 -11.472 7.691 1.00 67.19 88 LYS A N 1
ATOM 683 C CA . LYS A 1 88 ? -2.638 -12.650 7.854 1.00 67.19 88 LYS A CA 1
ATOM 684 C C . LYS A 1 88 ? -3.306 -13.887 7.274 1.00 67.19 88 LYS A C 1
ATOM 686 O O . LYS A 1 88 ? -4.559 -13.918 7.288 1.00 67.19 88 LYS A O 1
#

Radius of gyration: 12.63 Å; Cα contacts (8 Å, |Δi|>4): 119; chains: 1; bounding box: 39×32×26 Å

Sequence (88 aa):
MSQLTFAPIPNEILRRTDLSHGAKLCCARLIQYAGKDGQAFPKLATLGEELGMSPRAVQRFLTELESHKLLTTQQRGRGQSNIYHVNK

Foldseek 3Di:
DPPDDDQDQPPVLVPDPQADPLLSVLLSVQVVQCPPVQKHFDALVVSCVVVVHDSVSSVVSQVSCVVVVQKDWADPDPPGTIIIGGDD

Nearest PDB structures (foldseek):
  4pql-assembly1_A  TM=7.395E-01  e=8.464E-05  Staphylococcus aureus
  3cta-assembly1_A-2  TM=8.944E-01  e=6.670E-04  Thermoplasma acidophilum DSM 1728
  2jt1-assembly1_A  TM=7.811E-01  e=6.378E-03  Salmonella enterica subsp. enterica serovar Typhimurium str. LT2
  2obp-assembly2_B  TM=7.728E-01  e=1.140E-02  Cupriavidus pinatubonensis JMP134
  8c7u-assembly1_C  TM=6.804E-01  e=5.256E-03  Enterococcus faecalis V583

Mean predicted aligned error: 3.54 Å

Secondary structure (DSSP, 8-state):
----------HHHHH-SSS-HHHHHHHHHHHHHHTTTT-B---HHHHHHHHT--HHHHHHHHHHHHHTTSEEEE--STTSPPEEEE--

Solvent-accessible surface area (backbone atoms only — not comparable to full-atom values): 5179 Å² total; per-residue (Å²): 131,82,76,90,80,82,74,65,61,58,68,73,61,67,68,41,84,92,55,55,72,63,32,46,53,51,50,15,51,42,54,64,59,11,59,93,79,53,52,15,56,68,42,54,60,55,53,8,62,78,66,76,42,54,42,69,56,45,53,51,27,51,54,52,34,37,75,71,63,41,35,47,80,44,82,72,53,91,95,53,48,40,39,38,32,73,55,131